Protein AF-A0A5C8MQT5-F1 (afdb_monomer_lite)

Foldseek 3Di:
DDDLVRVVVVLLVVLQVQLCVVFVPWDWDWDDDDQWIWIWTDGPNDTDIDIDGSVNSVVQVVVDPLSVVLVVVVRCVVSVNDRDCPDPVSCVNPVPD

pLDDT: mean 90.75, std 7.9, range [54.22, 96.12]

Secondary structure (DSSP, 8-state):
---HHHHHHHHHHHHHHHHHHH-TT-EEEEEEETTEEEEEEEETTEEEEEEEEHHHHHHHHHH-TTHHHHHHHHHHHHTT----TTSHHHHHHHS--

Radius of gyration: 12.71 Å; chains: 1; bounding box: 35×28×29 Å

Sequence (97 aa):
HLTLASFASHVARCVQKQLLQFDRQAAIHFDSSQNVFHLYGYTQGKMFSLLLTFAEVEEWKAAGPYALDRCIFCELEEKGISIVHMTPYLRSVFSQS

Structure (mmCIF, N/CA/C/O backbone):
data_AF-A0A5C8MQT5-F1
#
_entry.id   AF-A0A5C8MQT5-F1
#
loop_
_atom_site.group_PDB
_atom_site.id
_atom_site.type_symbol
_atom_site.label_atom_id
_atom_site.label_alt_id
_atom_site.label_comp_id
_atom_site.label_asym_id
_atom_site.label_entity_id
_atom_site.label_seq_id
_atom_site.pdbx_PDB_ins_code
_atom_site.Cartn_x
_atom_site.Cartn_y
_atom_site.Cartn_z
_atom_site.occupancy
_atom_site.B_iso_or_equiv
_atom_site.auth_seq_id
_atom_site.auth_comp_id
_atom_site.auth_asym_id
_atom_site.auth_atom_id
_atom_site.pdbx_PDB_model_num
ATOM 1 N N . HIS A 1 1 ? 20.748 -6.598 -3.299 1.00 57.56 1 HIS A N 1
ATOM 2 C CA . HIS A 1 1 ? 19.613 -6.153 -4.132 1.00 57.56 1 HIS A CA 1
ATOM 3 C C . HIS A 1 1 ? 18.425 -7.071 -3.883 1.00 57.56 1 HIS A C 1
ATOM 5 O O . HIS A 1 1 ? 18.579 -8.275 -4.038 1.00 57.56 1 HIS A O 1
ATOM 11 N N . LEU A 1 2 ? 17.285 -6.535 -3.432 1.00 67.12 2 LEU A N 1
ATOM 12 C CA . LEU A 1 2 ? 16.029 -7.294 -3.365 1.00 67.12 2 LEU A CA 1
ATOM 13 C C . LEU A 1 2 ? 15.494 -7.498 -4.789 1.00 67.12 2 LEU A C 1
ATOM 15 O O . LEU A 1 2 ? 15.606 -6.590 -5.616 1.00 67.12 2 LEU A O 1
ATOM 19 N N . THR A 1 3 ? 14.907 -8.663 -5.071 1.00 88.00 3 THR A N 1
ATOM 20 C CA . THR A 1 3 ? 14.125 -8.847 -6.302 1.00 88.00 3 THR A CA 1
ATOM 21 C C . THR A 1 3 ? 12.903 -7.931 -6.262 1.00 88.00 3 THR A C 1
ATOM 23 O O . THR A 1 3 ? 12.455 -7.532 -5.183 1.00 88.00 3 THR A O 1
ATOM 26 N N . LEU A 1 4 ? 12.341 -7.606 -7.426 1.00 90.12 4 LEU A N 1
ATOM 27 C CA . LEU A 1 4 ? 11.146 -6.769 -7.507 1.00 90.12 4 LEU A CA 1
ATOM 28 C C . LEU A 1 4 ? 9.980 -7.343 -6.687 1.00 90.12 4 LEU A C 1
ATOM 30 O O . LEU A 1 4 ? 9.337 -6.620 -5.933 1.00 90.12 4 LEU A O 1
ATOM 34 N N . ALA A 1 5 ? 9.779 -8.662 -6.751 1.00 89.38 5 ALA A N 1
ATOM 35 C CA . ALA A 1 5 ? 8.755 -9.352 -5.973 1.00 89.38 5 ALA A CA 1
ATOM 36 C C . ALA A 1 5 ? 9.015 -9.286 -4.460 1.00 89.38 5 ALA A C 1
ATOM 38 O O . ALA A 1 5 ? 8.091 -9.038 -3.689 1.00 89.38 5 ALA A O 1
ATOM 39 N N . SER A 1 6 ? 10.267 -9.455 -4.016 1.00 91.00 6 SER A N 1
ATOM 40 C CA . SER A 1 6 ? 10.610 -9.309 -2.596 1.00 91.00 6 SER A CA 1
ATOM 41 C C . SER A 1 6 ? 10.443 -7.870 -2.106 1.00 91.00 6 SER A C 1
ATOM 43 O O . SER A 1 6 ? 10.018 -7.668 -0.972 1.00 91.00 6 SER A O 1
ATOM 45 N N . PHE A 1 7 ? 10.747 -6.879 -2.948 1.00 92.88 7 PHE A N 1
ATOM 46 C CA . PHE A 1 7 ? 10.517 -5.467 -2.646 1.00 92.88 7 PHE A CA 1
ATOM 47 C C . PHE A 1 7 ? 9.020 -5.155 -2.511 1.00 92.88 7 PHE A C 1
ATOM 49 O O . PHE A 1 7 ? 8.596 -4.663 -1.468 1.00 92.88 7 PHE A O 1
ATOM 56 N N . ALA A 1 8 ? 8.207 -5.523 -3.504 1.00 93.25 8 ALA A N 1
ATOM 57 C CA . ALA A 1 8 ? 6.761 -5.310 -3.468 1.00 93.25 8 ALA A CA 1
ATOM 58 C C . ALA A 1 8 ? 6.099 -6.041 -2.284 1.00 93.25 8 ALA A C 1
ATOM 60 O O . ALA A 1 8 ? 5.298 -5.455 -1.560 1.00 93.25 8 ALA A O 1
ATOM 61 N N . SER A 1 9 ? 6.503 -7.288 -2.013 1.00 92.75 9 SER A N 1
ATOM 62 C CA . SER A 1 9 ? 6.023 -8.052 -0.854 1.00 92.75 9 SER A CA 1
ATOM 63 C C . SER A 1 9 ? 6.413 -7.401 0.479 1.00 92.75 9 SER A C 1
ATOM 65 O O . SER A 1 9 ? 5.622 -7.390 1.425 1.00 92.75 9 SER A O 1
ATOM 67 N N . HIS A 1 10 ? 7.616 -6.823 0.572 1.00 94.38 10 HIS A N 1
ATOM 68 C CA . HIS A 1 10 ? 8.035 -6.073 1.754 1.00 94.38 10 HIS A CA 1
ATOM 69 C C . HIS A 1 10 ? 7.138 -4.853 1.990 1.00 94.38 10 HIS A C 1
ATOM 71 O O . HIS A 1 10 ? 6.624 -4.691 3.098 1.00 94.38 10 HIS A O 1
ATOM 77 N N . VAL A 1 11 ? 6.899 -4.047 0.952 1.00 95.00 11 VAL A N 1
ATOM 78 C CA . VAL A 1 11 ? 6.025 -2.870 1.042 1.00 95.00 11 VAL A CA 1
ATOM 79 C C . VAL A 1 11 ? 4.596 -3.276 1.411 1.00 95.00 11 VAL A C 1
ATOM 81 O O . VAL A 1 11 ? 4.032 -2.719 2.351 1.00 95.00 11 VAL A O 1
ATOM 84 N N . ALA A 1 12 ? 4.046 -4.323 0.787 1.00 94.31 12 ALA A N 1
ATOM 85 C CA . ALA A 1 12 ? 2.721 -4.849 1.122 1.00 94.31 12 ALA A CA 1
ATOM 86 C C . ALA A 1 12 ? 2.599 -5.227 2.611 1.00 94.31 12 ALA A C 1
ATOM 88 O O . ALA A 1 12 ? 1.608 -4.898 3.263 1.00 94.31 12 ALA A O 1
ATOM 89 N N . ARG A 1 13 ? 3.633 -5.853 3.192 1.00 94.62 13 ARG A N 1
ATOM 90 C CA . ARG A 1 13 ? 3.669 -6.173 4.631 1.00 94.62 13 ARG A CA 1
ATOM 91 C C . ARG A 1 13 ? 3.742 -4.926 5.512 1.00 94.62 13 ARG A C 1
ATOM 93 O O . ARG A 1 13 ? 3.170 -4.928 6.603 1.00 94.62 13 ARG A O 1
ATOM 100 N N . CYS A 1 14 ? 4.457 -3.887 5.088 1.00 94.75 14 CYS A N 1
ATOM 101 C CA . CYS A 1 14 ? 4.515 -2.616 5.812 1.00 94.75 14 CYS A CA 1
ATOM 102 C C . CYS A 1 14 ? 3.149 -1.920 5.811 1.00 94.75 14 CYS A C 1
ATOM 104 O O . CYS A 1 14 ? 2.656 -1.566 6.885 1.00 94.75 14 CYS A O 1
ATOM 106 N N . VAL A 1 15 ? 2.495 -1.842 4.649 1.00 93.88 15 VAL A N 1
ATOM 107 C CA . VAL A 1 15 ? 1.131 -1.313 4.499 1.00 93.88 15 VAL A CA 1
ATOM 108 C C . VAL A 1 15 ? 0.142 -2.105 5.355 1.00 93.88 15 VAL A C 1
ATOM 110 O O . VAL A 1 15 ? -0.606 -1.513 6.132 1.00 93.88 15 VAL A O 1
ATOM 113 N N . GLN A 1 16 ? 0.201 -3.440 5.320 1.00 94.44 16 GLN A N 1
ATOM 114 C CA . GLN A 1 16 ? -0.645 -4.304 6.150 1.00 94.44 16 GLN A CA 1
ATOM 115 C C . GLN A 1 16 ? -0.499 -4.024 7.639 1.00 94.44 16 GLN A C 1
ATOM 117 O O . GLN A 1 16 ? -1.498 -3.898 8.345 1.00 94.44 16 GLN A O 1
ATOM 122 N N . LYS A 1 17 ? 0.736 -3.890 8.129 1.00 93.94 17 LYS A N 1
ATOM 123 C CA . LYS A 1 17 ? 0.974 -3.560 9.537 1.00 93.94 17 LYS A CA 1
ATOM 124 C C . LYS A 1 17 ? 0.353 -2.226 9.931 1.00 93.94 17 LYS A C 1
ATOM 126 O O . LYS A 1 17 ? -0.095 -2.111 11.065 1.00 93.94 17 LYS A O 1
ATOM 131 N N . GLN A 1 18 ? 0.336 -1.237 9.039 1.00 93.19 18 GLN A N 1
ATOM 132 C CA . GLN A 1 18 ? -0.316 0.040 9.331 1.00 93.19 18 GLN A CA 1
ATOM 133 C C . GLN A 1 18 ? -1.831 -0.065 9.304 1.00 93.19 18 GLN A C 1
ATOM 135 O O . GLN A 1 18 ? -2.476 0.388 10.242 1.00 93.19 18 GLN A O 1
ATOM 140 N N . LEU A 1 19 ? -2.403 -0.702 8.281 1.00 92.62 19 LEU A N 1
ATOM 141 C CA . LEU A 1 19 ? -3.854 -0.859 8.205 1.00 92.62 19 LEU A CA 1
ATOM 142 C C . LEU A 1 19 ? -4.397 -1.635 9.411 1.00 92.62 19 LEU A C 1
ATOM 144 O O . LEU A 1 19 ? -5.409 -1.229 9.968 1.00 92.62 19 LEU A O 1
ATOM 148 N N . LEU A 1 20 ? -3.669 -2.642 9.908 1.00 92.75 20 LEU A N 1
ATOM 149 C CA . LEU A 1 20 ? -4.010 -3.357 11.145 1.00 92.75 20 LEU A CA 1
ATOM 150 C C . LEU A 1 20 ? -3.959 -2.491 12.416 1.00 92.75 20 LEU A C 1
ATOM 152 O O . LEU A 1 20 ? -4.618 -2.818 13.405 1.00 92.75 20 LEU A O 1
ATOM 156 N N . GLN A 1 21 ? -3.174 -1.408 12.425 1.00 90.81 21 GLN A N 1
ATOM 157 C CA . GLN A 1 21 ? -3.176 -0.448 13.536 1.00 90.81 21 GLN A CA 1
ATOM 158 C C . GLN A 1 21 ? -4.414 0.453 13.511 1.00 90.81 21 GLN A C 1
ATOM 160 O O . GLN A 1 21 ? -4.875 0.856 14.577 1.00 90.81 21 GLN A O 1
ATOM 165 N N . PHE A 1 22 ? -4.955 0.751 12.326 1.00 88.06 22 PHE A N 1
ATOM 166 C CA . PHE A 1 22 ? -6.168 1.565 12.171 1.00 88.06 22 PHE A CA 1
ATOM 167 C C . PHE A 1 22 ? -7.443 0.739 12.305 1.00 88.06 22 PHE A C 1
ATOM 169 O O . PHE A 1 22 ? -8.419 1.191 12.896 1.00 88.06 22 PHE A O 1
ATOM 176 N N . ASP A 1 23 ? -7.417 -0.482 11.783 1.00 92.25 23 ASP A N 1
ATOM 177 C CA . ASP A 1 23 ? -8.528 -1.414 11.788 1.00 92.25 23 ASP A CA 1
ATOM 178 C C . ASP A 1 23 ? -8.017 -2.831 12.055 1.00 92.25 23 ASP A C 1
ATOM 180 O O . ASP A 1 23 ? -7.388 -3.468 11.211 1.00 92.25 23 ASP A O 1
ATOM 184 N N . ARG A 1 24 ? -8.339 -3.364 13.236 1.00 92.12 24 ARG A N 1
ATOM 185 C CA . ARG A 1 24 ? -7.945 -4.725 13.632 1.00 92.12 24 ARG A CA 1
ATOM 186 C C . ARG A 1 24 ? -8.585 -5.819 12.774 1.00 92.12 24 ARG A C 1
ATOM 188 O O . ARG A 1 24 ? -8.130 -6.956 12.842 1.00 92.12 24 ARG A O 1
ATOM 195 N N . GLN A 1 25 ? -9.633 -5.497 12.015 1.00 93.62 25 GLN A N 1
ATOM 196 C CA . GLN A 1 25 ? -10.288 -6.413 11.081 1.00 93.62 25 GLN A CA 1
ATOM 197 C C . GLN A 1 25 ? -9.725 -6.299 9.660 1.00 93.62 25 GLN A C 1
ATOM 199 O O . GLN A 1 25 ? -10.208 -6.992 8.764 1.00 93.62 25 GLN A O 1
ATOM 204 N N . ALA A 1 26 ? -8.714 -5.451 9.438 1.00 94.25 26 ALA A N 1
ATOM 205 C CA . ALA A 1 26 ? -8.126 -5.291 8.123 1.00 94.25 26 ALA A CA 1
ATOM 206 C C . ALA A 1 26 ? -7.528 -6.613 7.618 1.00 94.25 26 ALA A C 1
ATOM 208 O O . ALA A 1 26 ? -6.735 -7.266 8.300 1.00 94.25 26 ALA A O 1
ATOM 209 N N . ALA A 1 27 ? -7.871 -6.977 6.387 1.00 92.75 27 ALA A N 1
ATOM 210 C CA . ALA A 1 27 ? -7.322 -8.124 5.679 1.00 92.75 27 ALA A CA 1
ATOM 211 C C . ALA A 1 27 ? -6.668 -7.629 4.394 1.00 92.75 27 ALA A C 1
ATOM 213 O O . ALA A 1 27 ? -7.267 -6.844 3.665 1.00 92.75 27 ALA A O 1
ATOM 214 N N . ILE A 1 28 ? -5.441 -8.072 4.124 1.00 92.94 28 ILE A N 1
ATOM 215 C CA . ILE A 1 28 ? -4.704 -7.718 2.910 1.00 92.94 28 ILE A CA 1
ATOM 216 C C . ILE A 1 28 ? -4.113 -8.981 2.314 1.00 92.94 28 ILE A C 1
ATOM 218 O O . ILE A 1 28 ? -3.512 -9.793 3.022 1.00 92.94 28 ILE A O 1
ATOM 222 N N . HIS A 1 29 ? -4.254 -9.091 1.006 1.00 93.62 29 HIS A N 1
ATOM 223 C CA . HIS A 1 29 ? -3.705 -10.137 0.172 1.00 93.62 29 HIS A CA 1
ATOM 224 C C . HIS A 1 29 ? -2.763 -9.508 -0.850 1.00 93.62 29 HIS A C 1
ATOM 226 O O . HIS A 1 29 ? -2.973 -8.381 -1.307 1.00 93.62 29 HIS A O 1
ATOM 232 N N . PHE A 1 30 ? -1.698 -10.238 -1.159 1.00 93.38 30 PHE A N 1
ATOM 233 C CA . PHE A 1 30 ? -0.694 -9.832 -2.123 1.00 93.38 30 PHE A CA 1
ATOM 234 C C . PHE A 1 30 ? -0.398 -11.009 -3.038 1.00 93.38 30 PHE A C 1
ATOM 236 O O . PHE A 1 30 ? 0.166 -12.007 -2.585 1.00 93.38 30 PHE A O 1
ATOM 243 N N . ASP A 1 31 ? -0.730 -10.844 -4.311 1.00 92.12 31 ASP A N 1
ATOM 244 C CA . ASP A 1 31 ? -0.449 -11.820 -5.351 1.00 92.12 31 ASP A CA 1
ATOM 245 C C . ASP A 1 31 ? 0.508 -11.235 -6.388 1.00 92.12 31 ASP A C 1
ATOM 247 O O . ASP A 1 31 ? 0.503 -10.041 -6.694 1.00 92.12 31 ASP A O 1
ATOM 251 N N . SER A 1 32 ? 1.346 -12.100 -6.950 1.00 89.62 32 SER A N 1
ATOM 252 C CA . SER A 1 32 ? 2.223 -11.769 -8.066 1.00 89.62 32 SER A CA 1
ATOM 253 C C . SER A 1 32 ? 1.924 -12.725 -9.208 1.00 89.62 32 SER A C 1
ATOM 255 O O . SER A 1 32 ? 2.009 -13.941 -9.045 1.00 89.62 32 SER A O 1
ATOM 257 N N . SER A 1 33 ? 1.558 -12.182 -10.366 1.00 85.19 33 SER A N 1
ATOM 258 C CA . SER A 1 33 ? 1.263 -12.975 -11.561 1.00 85.19 33 SER A CA 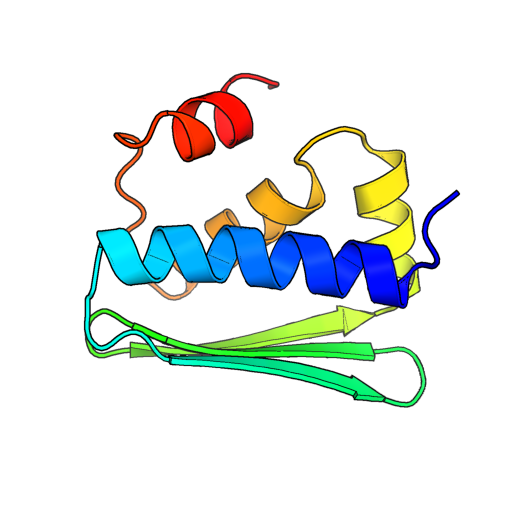1
ATOM 259 C C . SER A 1 33 ? 1.727 -12.228 -12.802 1.00 85.19 33 SER A C 1
ATOM 261 O O . SER A 1 33 ? 1.564 -11.020 -12.859 1.00 85.19 33 SER A O 1
ATOM 263 N N . GLN A 1 34 ? 2.332 -12.931 -13.765 1.00 78.50 34 GLN A N 1
ATOM 264 C CA . GLN A 1 34 ? 2.604 -12.487 -15.146 1.00 78.50 34 GLN A CA 1
ATOM 265 C C . GLN A 1 34 ? 2.723 -10.955 -15.362 1.00 78.50 34 GLN A C 1
ATOM 267 O O . GLN A 1 34 ? 2.010 -10.386 -16.183 1.00 78.50 34 GLN A O 1
ATOM 272 N N . ASN A 1 35 ? 3.661 -10.303 -14.660 1.00 87.75 35 ASN A N 1
ATOM 273 C CA . ASN A 1 35 ? 4.010 -8.869 -14.750 1.00 87.75 35 ASN A CA 1
ATOM 274 C C . ASN A 1 35 ? 3.150 -7.866 -13.965 1.00 87.75 35 ASN A C 1
ATOM 276 O O . ASN A 1 35 ? 3.349 -6.658 -14.113 1.00 87.75 35 ASN A O 1
ATOM 280 N N . VAL A 1 36 ? 2.254 -8.332 -13.102 1.00 93.00 36 VAL A N 1
ATOM 281 C CA . VAL A 1 36 ? 1.498 -7.488 -12.175 1.00 93.00 36 VAL A CA 1
ATOM 282 C C . VAL A 1 36 ? 1.640 -7.964 -10.733 1.00 93.00 36 VAL A C 1
ATOM 284 O O . VAL A 1 36 ? 1.798 -9.154 -10.436 1.00 93.00 36 VAL A O 1
ATOM 287 N N . PHE A 1 37 ? 1.566 -7.000 -9.831 1.00 94.69 37 PHE A N 1
ATOM 288 C CA . PHE A 1 37 ? 1.345 -7.182 -8.412 1.00 94.69 37 PHE A CA 1
ATOM 289 C C . PHE A 1 37 ? -0.072 -6.741 -8.088 1.00 94.69 37 PHE A C 1
ATOM 291 O O . PHE A 1 37 ? -0.485 -5.636 -8.440 1.00 94.69 37 PHE A O 1
ATOM 298 N N . HIS A 1 38 ? -0.811 -7.610 -7.414 1.00 95.38 38 HIS A N 1
ATOM 299 C CA . HIS A 1 38 ? -2.169 -7.334 -6.983 1.00 95.38 38 HIS A CA 1
ATOM 300 C C . HIS A 1 38 ? -2.189 -7.201 -5.468 1.00 95.38 38 HIS A C 1
ATOM 302 O O . HIS A 1 38 ? -1.887 -8.153 -4.752 1.00 95.38 38 HIS A O 1
ATOM 308 N N . LEU A 1 39 ? -2.526 -6.006 -4.990 1.00 95.50 39 LEU A N 1
ATOM 309 C CA . LEU A 1 39 ? -2.735 -5.710 -3.581 1.00 95.50 39 LEU A CA 1
ATOM 310 C C . LEU A 1 39 ? -4.221 -5.443 -3.365 1.00 95.50 39 LEU A C 1
ATOM 312 O O . LEU A 1 39 ? -4.761 -4.458 -3.864 1.00 95.50 39 LEU A O 1
ATOM 316 N N . TYR A 1 40 ? -4.894 -6.308 -2.623 1.00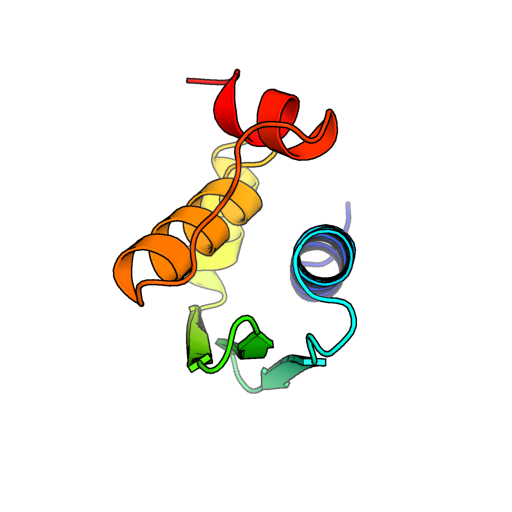 95.94 40 TYR A N 1
ATOM 317 C CA . TYR A 1 40 ? -6.328 -6.177 -2.394 1.00 95.94 40 TYR A CA 1
ATOM 318 C C . TYR A 1 40 ? -6.701 -6.604 -0.991 1.00 95.94 40 TYR A C 1
ATOM 320 O O . TYR A 1 40 ? -5.942 -7.284 -0.298 1.00 95.94 40 TYR A O 1
ATOM 328 N N . GLY A 1 41 ? -7.882 -6.194 -0.555 1.00 96.06 41 GLY A N 1
ATOM 329 C CA . GLY A 1 41 ? -8.284 -6.468 0.803 1.00 96.06 41 GLY A CA 1
ATOM 330 C C . GLY A 1 41 ? -9.496 -5.692 1.255 1.00 96.06 41 GLY A C 1
ATOM 331 O O . GLY A 1 41 ? -10.273 -5.172 0.454 1.00 96.06 41 GLY A O 1
ATOM 332 N N . TYR A 1 42 ? -9.624 -5.632 2.570 1.00 95.62 42 TYR A N 1
ATOM 333 C CA . TYR A 1 42 ? -10.694 -4.966 3.281 1.00 95.62 42 TYR A CA 1
ATOM 334 C C . TYR A 1 42 ? -10.121 -4.206 4.469 1.00 95.62 42 TYR A C 1
ATOM 336 O O . TYR A 1 42 ? -9.276 -4.734 5.189 1.00 95.62 42 TYR A O 1
ATOM 344 N N . THR A 1 43 ? -10.579 -2.979 4.687 1.00 95.44 43 THR A N 1
ATOM 345 C CA . THR A 1 43 ? -10.276 -2.190 5.885 1.00 95.44 43 THR A CA 1
ATOM 346 C C . THR A 1 43 ? -11.327 -1.095 6.054 1.00 95.44 43 THR A C 1
ATOM 348 O O . THR A 1 43 ? -11.871 -0.594 5.071 1.00 95.44 43 THR A O 1
ATOM 351 N N . GLN A 1 44 ? -11.650 -0.727 7.292 1.00 93.69 44 GLN A N 1
ATOM 352 C CA . GLN A 1 44 ? -12.583 0.353 7.633 1.00 93.69 44 GLN A CA 1
ATOM 353 C C . GLN A 1 44 ? -13.959 0.227 6.953 1.00 93.69 44 GLN A C 1
ATOM 355 O O . GLN A 1 44 ? -14.554 1.225 6.547 1.00 93.69 44 GLN A O 1
ATOM 360 N N . GLY A 1 45 ? -14.479 -0.992 6.784 1.00 93.94 45 GLY A N 1
ATOM 361 C CA . GLY A 1 45 ? -15.764 -1.175 6.100 1.00 93.94 45 GLY A CA 1
ATOM 362 C C . GLY A 1 45 ? -15.685 -1.230 4.573 1.00 93.94 45 GLY A C 1
ATOM 363 O O . GLY A 1 45 ? -16.724 -1.340 3.927 1.00 93.94 45 GLY A O 1
ATOM 364 N N . LYS A 1 46 ? -14.489 -1.123 3.980 1.00 95.00 46 LYS A N 1
ATOM 365 C CA . LYS A 1 46 ? -14.305 -0.929 2.537 1.00 95.00 46 LYS A CA 1
ATOM 366 C C . LYS A 1 46 ? -13.391 -1.980 1.935 1.00 95.00 46 LYS A C 1
ATOM 368 O O . LYS A 1 46 ? -12.312 -2.250 2.454 1.00 95.00 46 LYS A O 1
ATOM 373 N N . MET A 1 47 ? -13.817 -2.529 0.802 1.00 95.50 47 MET A N 1
ATOM 374 C CA . MET A 1 47 ? -12.956 -3.334 -0.059 1.00 95.50 47 MET A CA 1
ATOM 375 C C . MET A 1 47 ? -12.052 -2.418 -0.884 1.00 95.50 47 MET A C 1
ATOM 377 O O . MET A 1 47 ? -12.491 -1.364 -1.344 1.00 95.50 47 MET A O 1
ATOM 381 N N . PHE A 1 48 ? -10.819 -2.845 -1.128 1.00 94.56 48 PHE A N 1
ATOM 382 C CA . PHE A 1 48 ? -9.916 -2.185 -2.062 1.00 94.56 48 PHE A CA 1
ATOM 383 C C . PHE A 1 48 ? -9.197 -3.207 -2.937 1.00 94.56 48 PHE A C 1
ATOM 385 O O . PHE A 1 48 ? -9.029 -4.370 -2.570 1.00 94.56 48 PHE A O 1
ATOM 392 N N . SER A 1 49 ? -8.772 -2.748 -4.108 1.00 95.25 49 SER A N 1
ATOM 393 C CA . SER A 1 49 ? -7.984 -3.514 -5.062 1.00 95.25 49 SER A CA 1
ATOM 394 C C . SER A 1 49 ? -7.090 -2.550 -5.829 1.00 95.25 49 SER A C 1
ATOM 396 O O . SER A 1 49 ? -7.578 -1.554 -6.364 1.00 95.25 49 SER A O 1
ATOM 398 N N . LEU A 1 50 ? -5.799 -2.855 -5.874 1.00 94.75 50 LEU A N 1
ATOM 399 C CA . LEU A 1 50 ? -4.768 -2.098 -6.565 1.00 94.75 50 LEU A CA 1
ATOM 400 C C . LEU A 1 50 ? -3.930 -3.065 -7.402 1.00 94.75 50 LEU A C 1
ATOM 402 O O . LEU A 1 50 ? -3.392 -4.044 -6.883 1.00 94.75 50 LEU A O 1
ATOM 406 N N . LEU A 1 51 ? -3.834 -2.787 -8.697 1.00 94.94 51 LEU A N 1
ATOM 407 C CA . LEU A 1 51 ? -2.985 -3.518 -9.630 1.00 94.94 51 LEU A CA 1
ATOM 408 C C . LEU A 1 51 ? -1.814 -2.620 -10.004 1.00 94.94 51 LEU A C 1
ATOM 410 O O . LEU A 1 51 ? -2.028 -1.505 -10.463 1.00 94.94 51 LEU A O 1
ATOM 414 N N . LEU A 1 52 ? -0.600 -3.119 -9.804 1.00 94.69 52 LEU A N 1
ATOM 415 C CA . LEU A 1 52 ? 0.637 -2.431 -10.152 1.00 94.69 52 LEU A CA 1
ATOM 416 C C . LEU A 1 52 ? 1.417 -3.301 -11.124 1.00 94.69 52 LEU A C 1
ATOM 418 O O . LEU A 1 52 ? 1.743 -4.449 -10.825 1.00 94.69 52 LEU A O 1
ATOM 422 N N . THR A 1 53 ? 1.744 -2.766 -12.286 1.00 95.62 53 THR A N 1
ATOM 423 C CA . THR A 1 53 ? 2.651 -3.417 -13.225 1.00 95.62 53 THR A CA 1
ATOM 424 C C . THR A 1 53 ? 4.065 -3.475 -12.652 1.00 95.62 53 THR A C 1
ATOM 426 O O . THR A 1 53 ? 4.472 -2.670 -11.813 1.00 95.62 53 THR A O 1
ATOM 429 N N . PHE A 1 54 ? 4.870 -4.421 -13.130 1.00 94.56 54 PHE A N 1
ATOM 430 C CA . PHE A 1 54 ? 6.280 -4.496 -12.744 1.00 94.56 54 PHE A CA 1
ATOM 431 C C . PHE A 1 54 ? 7.048 -3.217 -13.109 1.00 94.56 54 PHE A C 1
ATOM 433 O O . PHE A 1 54 ? 7.952 -2.828 -12.374 1.00 94.56 54 PHE A O 1
ATOM 440 N N . ALA A 1 55 ? 6.671 -2.560 -14.210 1.00 94.56 55 ALA A N 1
ATOM 441 C CA . ALA A 1 55 ? 7.266 -1.299 -14.634 1.00 94.56 55 ALA A CA 1
ATOM 442 C C . ALA A 1 55 ? 7.009 -0.185 -13.609 1.00 94.56 55 ALA A C 1
ATOM 444 O O . ALA A 1 55 ? 7.963 0.445 -13.165 1.00 94.56 55 ALA A O 1
ATOM 445 N N . GLU A 1 56 ? 5.761 -0.020 -13.160 1.00 95.56 56 GLU A N 1
ATOM 446 C CA . GLU A 1 56 ? 5.412 0.954 -12.115 1.00 95.56 56 GLU A CA 1
ATOM 447 C C . GLU A 1 56 ? 6.149 0.656 -10.807 1.00 95.56 56 GLU A C 1
ATOM 449 O O . GLU A 1 56 ? 6.671 1.556 -10.157 1.00 95.56 56 GLU A O 1
ATOM 454 N N . VAL A 1 57 ? 6.253 -0.616 -10.408 1.00 94.62 57 VAL A N 1
ATOM 455 C CA . VAL A 1 57 ? 6.968 -0.963 -9.171 1.00 94.62 57 VAL A CA 1
ATOM 456 C C . VAL A 1 57 ? 8.470 -0.684 -9.284 1.00 94.62 57 VAL A C 1
ATOM 458 O O . VAL A 1 57 ? 9.057 -0.212 -8.310 1.00 94.62 57 VAL A O 1
ATOM 461 N N . GLU A 1 58 ? 9.110 -0.942 -10.429 1.00 95.00 58 GLU A N 1
ATOM 462 C CA . GLU A 1 58 ? 10.516 -0.551 -10.630 1.00 95.00 58 GLU A CA 1
ATOM 463 C C . GLU A 1 58 ? 10.682 0.974 -10.661 1.00 95.00 58 GLU A C 1
ATOM 465 O O . GLU A 1 58 ? 11.637 1.482 -10.074 1.00 95.00 58 GLU A O 1
ATOM 470 N N . GLU A 1 59 ? 9.746 1.710 -11.264 1.00 96.00 59 GLU A N 1
ATOM 471 C CA . GLU A 1 59 ? 9.742 3.176 -11.253 1.00 96.00 59 GLU A CA 1
ATOM 472 C C . GLU A 1 59 ? 9.681 3.716 -9.820 1.00 96.00 59 GLU A C 1
ATOM 474 O O . GLU A 1 59 ? 10.556 4.477 -9.401 1.00 96.00 59 GLU A O 1
ATOM 479 N N . TRP A 1 60 ? 8.723 3.250 -9.017 1.00 95.12 60 TRP A N 1
ATOM 480 C CA . TRP A 1 60 ? 8.598 3.685 -7.626 1.00 95.12 60 TRP A CA 1
ATOM 481 C C . TRP A 1 60 ? 9.776 3.243 -6.762 1.00 95.12 60 TRP A C 1
ATOM 483 O O . TRP A 1 60 ? 10.217 3.977 -5.881 1.00 95.12 60 TRP A O 1
ATOM 493 N N . LYS A 1 61 ? 10.339 2.064 -7.017 1.00 94.19 61 LYS A N 1
ATOM 494 C CA . LYS A 1 61 ? 11.559 1.606 -6.344 1.00 94.19 61 LYS A CA 1
ATOM 495 C C . LYS A 1 61 ? 12.758 2.501 -6.666 1.00 94.19 61 LYS A C 1
ATOM 497 O O . LYS A 1 61 ? 13.578 2.745 -5.782 1.00 94.19 61 LYS A O 1
ATOM 502 N N . ALA A 1 62 ? 12.865 2.980 -7.906 1.00 94.25 62 ALA A N 1
ATOM 503 C CA . ALA A 1 62 ? 13.913 3.899 -8.341 1.00 94.25 62 ALA A CA 1
ATOM 504 C C . ALA A 1 62 ? 13.697 5.332 -7.826 1.00 94.25 62 ALA A C 1
ATOM 506 O O . ALA A 1 62 ? 14.674 6.025 -7.547 1.00 94.25 62 ALA A O 1
ATOM 507 N N . ALA A 1 63 ? 12.441 5.754 -7.642 1.00 93.50 63 ALA A N 1
ATOM 508 C CA . ALA A 1 63 ? 12.078 7.072 -7.116 1.00 93.50 63 ALA A CA 1
ATOM 509 C C . ALA A 1 63 ? 12.540 7.306 -5.665 1.00 93.50 63 ALA A C 1
ATOM 511 O O . ALA A 1 63 ? 12.647 8.450 -5.225 1.00 93.50 63 ALA A O 1
ATOM 512 N N . GLY A 1 64 ? 12.853 6.239 -4.926 1.00 91.06 64 GLY A N 1
ATOM 513 C CA . GLY A 1 64 ? 13.524 6.312 -3.633 1.00 91.06 64 GLY A CA 1
ATOM 514 C C . GLY A 1 64 ? 12.723 5.708 -2.479 1.00 91.06 64 GLY A C 1
ATOM 515 O O . GLY A 1 64 ? 11.713 5.028 -2.684 1.00 91.06 64 GLY A O 1
ATOM 516 N N . PRO A 1 65 ? 13.185 5.913 -1.232 1.00 91.56 65 PRO A N 1
ATOM 517 C CA . PRO A 1 65 ? 12.544 5.333 -0.062 1.00 91.56 65 PRO A CA 1
ATOM 518 C C . PRO A 1 65 ? 11.078 5.759 0.063 1.00 91.56 65 PRO A C 1
ATOM 520 O O . PRO A 1 65 ? 10.714 6.920 -0.137 1.00 91.56 65 PRO A O 1
ATOM 523 N N . TYR A 1 66 ? 10.236 4.792 0.423 1.00 94.12 66 TYR A N 1
ATOM 524 C CA . TYR A 1 66 ? 8.803 4.966 0.656 1.00 94.12 66 TYR A CA 1
ATOM 525 C C . TYR A 1 66 ? 7.974 5.481 -0.531 1.00 94.12 66 TYR A C 1
ATOM 527 O O . TYR A 1 66 ? 6.795 5.768 -0.349 1.00 94.12 66 TYR A O 1
ATOM 535 N N . ALA A 1 67 ? 8.534 5.608 -1.738 1.00 95.19 67 ALA A N 1
ATOM 536 C CA . ALA A 1 67 ? 7.779 6.109 -2.887 1.00 95.19 67 ALA A CA 1
ATOM 537 C C . ALA A 1 67 ? 6.617 5.176 -3.261 1.00 95.19 67 ALA A C 1
ATOM 539 O O . ALA A 1 67 ? 5.496 5.642 -3.458 1.00 95.19 67 ALA A O 1
ATOM 540 N N . LEU A 1 68 ? 6.852 3.860 -3.248 1.00 96.12 68 LEU A N 1
ATOM 541 C CA . LEU A 1 68 ? 5.785 2.882 -3.454 1.00 96.12 68 LEU A CA 1
ATOM 542 C C . LEU A 1 68 ? 4.771 2.886 -2.300 1.00 96.12 68 LEU A C 1
ATOM 544 O O . LEU A 1 68 ? 3.569 2.837 -2.541 1.00 96.12 68 LEU A O 1
ATOM 548 N N . ASP A 1 69 ? 5.240 2.973 -1.052 1.00 95.56 69 ASP A N 1
ATOM 549 C CA . ASP A 1 69 ? 4.384 3.056 0.132 1.00 95.56 69 ASP A CA 1
ATOM 550 C C . ASP A 1 69 ? 3.437 4.265 0.036 1.00 95.56 69 ASP A C 1
ATOM 552 O O . ASP A 1 69 ? 2.230 4.108 0.207 1.00 95.56 69 ASP A O 1
ATOM 556 N N . ARG A 1 70 ? 3.969 5.452 -0.301 1.00 94.81 70 ARG A N 1
ATOM 557 C CA . ARG A 1 70 ? 3.183 6.676 -0.531 1.00 94.81 70 ARG A CA 1
ATOM 558 C C . ARG A 1 70 ? 2.142 6.474 -1.622 1.00 94.81 70 ARG A C 1
ATOM 560 O O . ARG A 1 70 ? 0.980 6.769 -1.381 1.00 94.81 70 ARG A O 1
ATOM 567 N N . CYS A 1 71 ? 2.546 5.950 -2.783 1.00 95.00 71 CYS A N 1
ATOM 568 C CA . CYS A 1 71 ? 1.634 5.677 -3.895 1.00 95.00 71 CYS A CA 1
ATOM 569 C C . CYS A 1 71 ? 0.452 4.806 -3.442 1.00 95.00 71 CYS A C 1
ATOM 571 O O . CYS A 1 71 ? -0.701 5.170 -3.664 1.00 95.00 71 CYS A O 1
ATOM 573 N N . ILE A 1 72 ? 0.725 3.718 -2.714 1.00 95.44 72 ILE A N 1
ATOM 574 C CA . ILE A 1 72 ? -0.321 2.835 -2.189 1.00 95.44 72 ILE A CA 1
ATOM 575 C C . ILE A 1 72 ? -1.234 3.578 -1.207 1.00 95.44 72 ILE A C 1
ATOM 577 O O . ILE A 1 72 ? -2.450 3.447 -1.306 1.00 95.44 72 ILE A O 1
ATOM 581 N N . PHE A 1 73 ? -0.696 4.349 -0.258 1.00 94.88 73 PHE A N 1
ATOM 582 C CA . PHE A 1 73 ? -1.542 5.070 0.699 1.00 94.88 73 PHE A CA 1
ATOM 583 C C . PHE A 1 73 ? -2.407 6.145 0.035 1.00 94.88 73 PHE A C 1
ATOM 585 O O . PHE A 1 73 ? -3.585 6.224 0.374 1.00 94.88 73 PHE A O 1
ATOM 592 N N . CYS A 1 74 ? -1.880 6.889 -0.941 1.00 93.56 74 CYS A N 1
ATOM 593 C CA . CYS A 1 74 ? -2.671 7.844 -1.723 1.00 93.56 74 CYS A CA 1
ATOM 594 C C . CYS A 1 74 ? -3.823 7.140 -2.461 1.00 93.56 74 CYS A C 1
ATOM 596 O O . CYS A 1 74 ? -4.971 7.562 -2.360 1.00 93.56 74 CYS A O 1
ATOM 598 N N . GLU A 1 75 ? -3.552 6.009 -3.119 1.00 94.69 75 GLU A N 1
ATOM 599 C CA . GLU A 1 75 ? -4.575 5.195 -3.794 1.00 94.69 75 GLU A CA 1
ATOM 600 C C . GLU A 1 75 ? -5.660 4.676 -2.837 1.00 94.69 75 GLU A C 1
ATOM 602 O O . GLU A 1 75 ? -6.831 4.552 -3.205 1.00 94.69 75 GLU A O 1
ATOM 607 N N . LEU A 1 76 ? -5.293 4.349 -1.595 1.00 94.25 76 LEU A N 1
ATOM 608 C CA . LEU A 1 76 ? -6.253 3.950 -0.565 1.00 94.25 76 LEU A CA 1
ATOM 609 C C . LEU A 1 76 ? -7.112 5.142 -0.112 1.00 94.25 76 LEU A C 1
ATOM 611 O O . LEU A 1 76 ? -8.330 4.987 0.020 1.00 94.25 76 LEU A O 1
ATOM 615 N N . GLU A 1 77 ? -6.515 6.322 0.077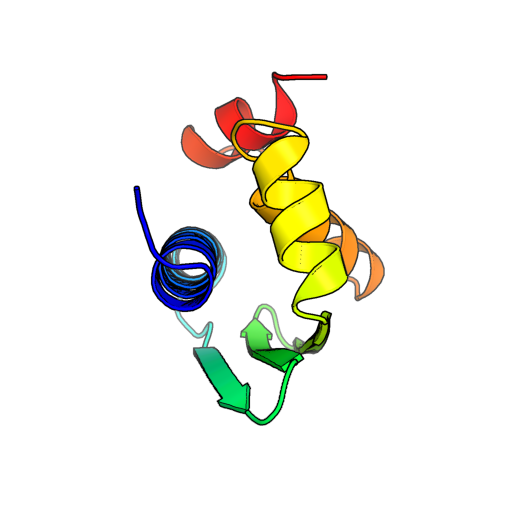 1.00 93.25 77 GLU A N 1
ATOM 616 C CA . GLU A 1 77 ? -7.240 7.557 0.407 1.00 93.25 77 GLU A CA 1
ATOM 617 C C . GLU A 1 77 ? -8.230 7.954 -0.692 1.00 93.25 77 GLU A C 1
ATOM 619 O O . GLU A 1 77 ? -9.378 8.282 -0.387 1.00 93.25 77 GLU A O 1
ATOM 624 N N . GLU A 1 78 ? -7.846 7.831 -1.965 1.00 93.56 78 GLU A N 1
ATOM 625 C CA . GLU A 1 78 ? -8.735 8.063 -3.112 1.00 93.56 78 GLU A CA 1
ATOM 626 C C . GLU A 1 78 ? -9.931 7.099 -3.135 1.00 93.56 78 GLU A C 1
ATOM 628 O O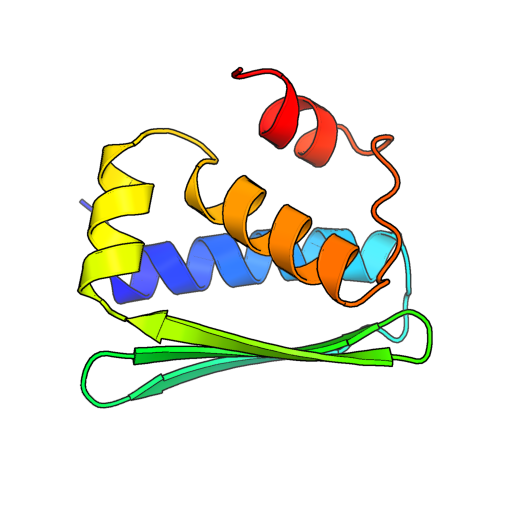 . GLU A 1 78 ? -11.037 7.466 -3.535 1.00 93.56 78 GLU A O 1
ATOM 633 N N . LYS A 1 79 ? -9.753 5.873 -2.626 1.00 91.44 79 LYS A N 1
ATOM 634 C CA . LYS A 1 79 ? -10.837 4.888 -2.423 1.00 91.44 79 LYS A CA 1
ATOM 635 C C . LYS A 1 79 ? -11.601 5.116 -1.108 1.00 91.44 79 LYS A C 1
ATOM 637 O O . LYS A 1 79 ? -12.492 4.346 -0.734 1.00 91.44 79 LYS A O 1
ATOM 642 N N . GLY A 1 80 ? -11.294 6.205 -0.407 1.00 91.12 80 GLY A N 1
ATOM 643 C CA . GLY A 1 80 ? -11.954 6.664 0.806 1.00 91.12 80 GLY A CA 1
ATOM 644 C C . GLY A 1 80 ? -11.559 5.896 2.066 1.00 91.12 80 GLY A C 1
ATOM 645 O O . GLY A 1 80 ? -12.318 5.930 3.038 1.00 91.12 80 GLY A O 1
ATOM 646 N N . ILE A 1 81 ? -10.441 5.172 2.062 1.00 92.25 81 ILE A N 1
ATOM 647 C CA . ILE A 1 81 ? -9.866 4.588 3.277 1.00 92.25 81 ILE A CA 1
ATOM 648 C C . ILE A 1 81 ? -9.106 5.702 3.990 1.00 92.25 81 ILE A C 1
ATOM 650 O O . ILE A 1 81 ? -8.185 6.285 3.432 1.00 92.25 81 ILE A O 1
ATOM 654 N N . SER A 1 82 ? -9.504 6.025 5.218 1.00 88.25 82 SER A N 1
ATOM 655 C CA . SER A 1 82 ? -8.895 7.139 5.938 1.00 88.25 82 SER A CA 1
ATOM 656 C C . SER A 1 82 ? -7.516 6.742 6.452 1.00 88.25 82 SER A C 1
ATOM 658 O O . SER A 1 82 ? -7.388 5.810 7.250 1.00 88.25 82 SER A O 1
ATOM 660 N N . ILE A 1 83 ? -6.483 7.461 6.020 1.00 85.44 83 ILE A N 1
ATOM 661 C CA . ILE A 1 83 ? -5.123 7.269 6.509 1.00 85.44 83 ILE A CA 1
ATOM 662 C C . ILE A 1 83 ? -4.837 8.327 7.573 1.00 85.44 83 ILE A C 1
ATOM 664 O O . ILE A 1 83 ? -4.737 9.524 7.319 1.00 85.44 83 ILE A O 1
ATOM 668 N N . VAL A 1 84 ? -4.728 7.880 8.823 1.00 76.69 84 VAL A N 1
ATOM 669 C CA . VAL A 1 84 ? -4.418 8.773 9.939 1.00 76.69 84 VAL A CA 1
ATOM 670 C C . VAL A 1 84 ? -2.901 8.881 10.056 1.00 76.69 84 VAL A C 1
ATOM 672 O O . VAL A 1 84 ? -2.241 7.950 10.519 1.00 76.69 84 VAL A O 1
ATOM 675 N N . HIS A 1 85 ? -2.347 10.036 9.674 1.00 68.06 85 HIS A N 1
ATOM 676 C CA . HIS A 1 85 ? -0.912 10.380 9.668 1.00 68.06 85 HIS A CA 1
ATOM 677 C C . HIS A 1 85 ? -0.255 10.466 11.067 1.00 68.06 85 HIS A C 1
ATOM 679 O O . HIS A 1 85 ? 0.555 11.347 11.362 1.00 68.06 85 HIS A O 1
ATOM 685 N N . MET A 1 86 ? -0.614 9.569 11.983 1.00 70.25 86 MET A N 1
ATOM 686 C CA . MET A 1 86 ? -0.177 9.597 13.377 1.00 70.25 86 MET A CA 1
ATOM 687 C C . MET A 1 86 ? 0.859 8.529 13.715 1.00 70.25 86 MET A C 1
ATOM 689 O O . MET A 1 86 ? 1.542 8.675 14.731 1.00 70.25 86 MET A O 1
ATOM 693 N N . THR A 1 87 ? 1.030 7.491 12.891 1.00 83.56 87 THR A N 1
ATOM 694 C CA . THR A 1 87 ? 2.041 6.462 13.171 1.00 83.56 87 THR A CA 1
ATOM 695 C C . THR A 1 87 ? 3.439 6.959 12.786 1.00 83.56 87 THR A C 1
ATOM 697 O O . THR A 1 87 ? 3.584 7.676 11.791 1.00 83.56 87 THR A O 1
ATOM 700 N N . PRO A 1 88 ? 4.500 6.585 13.532 1.00 87.56 88 PRO A N 1
ATOM 701 C CA . PRO A 1 88 ? 5.872 6.957 13.180 1.00 87.56 88 PRO A CA 1
ATOM 702 C C . PRO A 1 88 ? 6.252 6.561 11.751 1.00 87.56 88 PRO A C 1
ATOM 704 O O . PRO A 1 88 ? 6.924 7.320 11.062 1.00 87.56 88 PRO A O 1
ATOM 707 N N . TYR A 1 89 ? 5.771 5.405 11.288 1.00 90.81 89 TYR A N 1
ATOM 708 C CA . TYR A 1 89 ? 6.005 4.945 9.925 1.00 90.81 89 TYR A CA 1
ATOM 709 C C . TYR A 1 89 ? 5.327 5.849 8.892 1.00 90.81 89 TYR A C 1
ATOM 711 O O . TYR A 1 89 ? 6.004 6.291 7.972 1.00 90.81 89 TYR A O 1
ATOM 719 N N . LEU A 1 90 ? 4.043 6.197 9.056 1.00 89.94 90 LEU A N 1
ATOM 720 C CA . LEU A 1 90 ? 3.382 7.096 8.105 1.00 89.94 90 LEU A CA 1
ATOM 721 C C . LEU A 1 90 ? 4.015 8.486 8.098 1.00 89.94 90 LEU A C 1
ATOM 723 O O . LEU A 1 90 ? 4.159 9.085 7.038 1.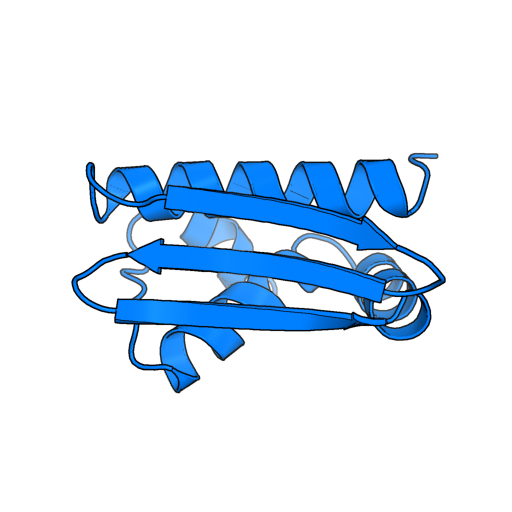00 89.94 90 LEU A O 1
ATOM 727 N N . ARG A 1 91 ? 4.479 8.979 9.252 1.00 90.44 91 ARG A N 1
ATOM 728 C CA . ARG A 1 91 ? 5.266 10.218 9.286 1.00 90.44 91 ARG A CA 1
ATOM 729 C C . ARG A 1 91 ? 6.517 10.107 8.420 1.00 90.44 91 ARG A C 1
ATOM 731 O O . ARG A 1 91 ? 6.762 11.017 7.646 1.00 90.44 91 ARG A O 1
ATOM 738 N N . SER A 1 92 ? 7.273 9.009 8.498 1.00 90.88 92 SER A N 1
ATOM 739 C CA . SER A 1 92 ? 8.444 8.789 7.633 1.00 90.88 92 SER A CA 1
ATOM 740 C C . SER A 1 92 ? 8.084 8.654 6.152 1.00 90.88 92 SER A C 1
ATOM 742 O O . SER A 1 92 ? 8.791 9.198 5.306 1.00 90.88 92 SER A O 1
ATOM 744 N N . VAL A 1 93 ? 6.987 7.954 5.847 1.00 90.56 93 VAL A N 1
ATOM 745 C CA . VAL A 1 93 ? 6.477 7.776 4.481 1.00 90.56 93 VAL A CA 1
ATOM 746 C C . VAL A 1 93 ? 6.175 9.134 3.844 1.00 90.56 93 VAL A C 1
ATOM 748 O O . VAL A 1 93 ? 6.610 9.376 2.721 1.00 90.56 93 VAL A O 1
ATOM 751 N N . PHE A 1 94 ? 5.519 10.042 4.570 1.00 89.12 94 PHE A N 1
ATOM 752 C CA . PHE A 1 94 ? 5.078 11.339 4.044 1.00 89.12 94 PHE A CA 1
ATOM 753 C C . PHE A 1 94 ? 6.027 12.520 4.3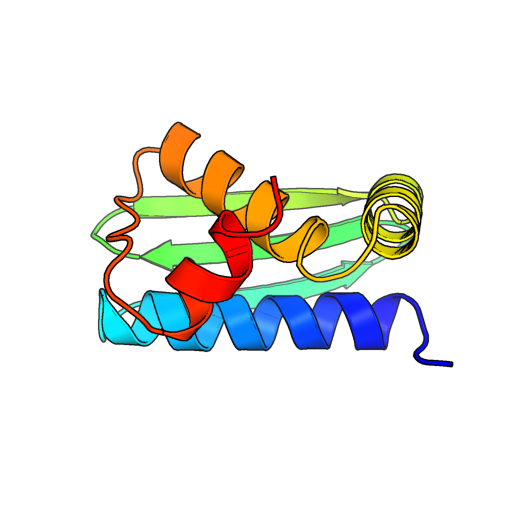28 1.00 89.12 94 PHE A C 1
ATOM 755 O O . PHE A 1 94 ? 5.856 13.585 3.745 1.00 89.12 94 PHE A O 1
ATOM 762 N N . SER A 1 95 ? 7.063 12.366 5.161 1.00 84.50 95 SER A N 1
ATOM 763 C CA . SER A 1 95 ? 8.022 13.451 5.445 1.00 84.50 95 SER A CA 1
ATOM 764 C C . SER A 1 95 ? 9.046 13.705 4.334 1.00 84.50 95 SER A C 1
ATOM 766 O O . SER A 1 95 ? 9.749 14.706 4.387 1.00 84.50 95 SER A O 1
ATOM 768 N N . GLN A 1 96 ? 9.196 12.786 3.377 1.00 64.44 96 GLN A N 1
ATOM 769 C CA . GLN A 1 96 ? 10.228 12.851 2.330 1.00 64.44 96 GLN A CA 1
ATOM 770 C C . GLN A 1 96 ? 9.718 13.491 1.025 1.00 64.44 96 GLN A C 1
ATOM 772 O O . GLN A 1 96 ? 9.971 12.952 -0.050 1.00 64.44 96 GLN A O 1
ATOM 777 N N . SER A 1 97 ? 8.961 14.591 1.132 1.00 54.22 97 SER A N 1
ATOM 778 C CA . SER A 1 97 ? 8.483 15.364 -0.031 1.00 54.22 97 SER A CA 1
ATOM 779 C C . SER A 1 97 ? 9.565 16.295 -0.565 1.00 54.22 97 SER A C 1
ATOM 781 O O . SER A 1 97 ? 10.201 16.967 0.278 1.00 54.22 97 SER A O 1
#